Protein AF-A0A843GVK8-F1 (afdb_monomer_lite)

pLDDT: mean 84.08, std 12.62, range [38.44, 96.12]

Structure (mmCIF, N/CA/C/O backbone):
data_AF-A0A843GVK8-F1
#
_entry.id   AF-A0A843GVK8-F1
#
loop_
_atom_site.group_PDB
_atom_site.id
_atom_site.type_symbol
_atom_site.label_atom_id
_atom_site.label_alt_id
_atom_site.label_comp_id
_atom_site.label_asym_id
_atom_site.label_entity_id
_atom_site.label_seq_id
_atom_site.pdbx_PDB_ins_code
_atom_site.Cartn_x
_atom_site.Cartn_y
_atom_site.Cartn_z
_atom_site.occupancy
_atom_site.B_iso_or_equiv
_atom_site.auth_seq_id
_atom_site.auth_comp_id
_atom_site.auth_asym_id
_atom_site.auth_atom_id
_atom_site.pdbx_PDB_model_num
ATOM 1 N N . MET A 1 1 ? 24.268 -6.770 -15.220 1.00 43.31 1 MET A N 1
ATOM 2 C CA . MET A 1 1 ? 23.868 -5.426 -14.734 1.00 43.31 1 MET A CA 1
ATOM 3 C C . MET A 1 1 ? 22.380 -5.484 -14.393 1.00 43.31 1 MET A C 1
ATOM 5 O O . MET A 1 1 ? 21.613 -5.811 -15.285 1.00 43.31 1 MET A O 1
ATOM 9 N N . ARG A 1 2 ? 21.955 -5.273 -13.133 1.00 53.88 2 ARG A N 1
ATOM 10 C CA . ARG A 1 2 ? 20.513 -5.220 -12.786 1.00 53.88 2 ARG A CA 1
ATOM 11 C C . ARG A 1 2 ? 19.841 -4.131 -13.628 1.00 53.88 2 ARG A C 1
ATOM 13 O O . ARG A 1 2 ? 20.364 -3.020 -13.676 1.00 53.88 2 ARG A O 1
ATOM 20 N N . ASP A 1 3 ? 18.730 -4.462 -14.285 1.00 77.38 3 ASP A N 1
ATOM 21 C CA . ASP A 1 3 ? 18.027 -3.562 -15.205 1.00 77.38 3 ASP A CA 1
ATOM 22 C C . ASP A 1 3 ? 17.648 -2.252 -14.483 1.00 77.38 3 ASP A C 1
ATOM 24 O O . ASP A 1 3 ? 16.842 -2.243 -13.545 1.00 77.38 3 ASP A O 1
ATOM 28 N N . LYS A 1 4 ? 18.296 -1.140 -14.866 1.00 84.88 4 LYS A N 1
ATOM 29 C CA . LYS A 1 4 ? 18.099 0.183 -14.242 1.00 84.88 4 LYS A CA 1
ATOM 30 C C . LYS A 1 4 ? 16.636 0.625 -14.343 1.00 84.88 4 LYS A C 1
ATOM 32 O O . LYS A 1 4 ? 16.151 1.309 -13.441 1.00 84.88 4 LYS A O 1
ATOM 37 N N . LEU A 1 5 ? 15.942 0.207 -15.404 1.00 87.00 5 LEU A N 1
ATOM 38 C CA . LEU A 1 5 ? 14.545 0.543 -15.653 1.00 87.00 5 LEU A CA 1
ATOM 39 C C . LEU A 1 5 ? 13.616 -0.152 -14.653 1.00 87.00 5 LEU A C 1
ATOM 41 O O . LEU A 1 5 ? 12.867 0.526 -13.952 1.00 87.00 5 LEU A O 1
ATOM 45 N N . ARG A 1 6 ? 13.770 -1.473 -14.482 1.00 89.12 6 ARG A N 1
ATOM 46 C CA . ARG A 1 6 ? 13.069 -2.250 -13.446 1.00 89.12 6 ARG A CA 1
ATOM 47 C C . ARG A 1 6 ? 13.215 -1.607 -12.069 1.00 89.12 6 ARG A C 1
ATOM 49 O O . ARG A 1 6 ? 12.229 -1.414 -11.366 1.00 89.12 6 ARG A O 1
ATOM 56 N N . LYS A 1 7 ? 14.448 -1.257 -11.677 1.00 90.31 7 LYS A N 1
ATOM 57 C CA . LYS A 1 7 ? 14.707 -0.636 -10.367 1.00 90.31 7 LYS A CA 1
ATOM 58 C C . LYS A 1 7 ? 13.974 0.699 -10.224 1.00 90.31 7 LYS A C 1
ATOM 60 O O . LYS A 1 7 ? 13.407 0.958 -9.168 1.00 90.31 7 LYS A O 1
ATOM 65 N N . LYS A 1 8 ? 13.980 1.533 -11.268 1.00 89.44 8 LYS A N 1
ATOM 66 C CA . LYS A 1 8 ? 13.252 2.809 -11.275 1.00 89.44 8 LYS A CA 1
ATOM 67 C C . LYS A 1 8 ? 11.751 2.588 -11.071 1.00 89.44 8 LYS A C 1
ATOM 69 O O . LYS A 1 8 ? 11.148 3.285 -10.264 1.00 89.44 8 LYS A O 1
ATOM 74 N N . TYR A 1 9 ? 11.171 1.605 -11.753 1.00 89.81 9 TYR A N 1
ATOM 75 C CA . TYR A 1 9 ? 9.737 1.328 -11.665 1.00 89.81 9 TYR A CA 1
ATOM 76 C C . TYR A 1 9 ? 9.363 0.814 -10.283 1.00 89.81 9 TYR A C 1
ATOM 78 O O . TYR A 1 9 ? 8.427 1.324 -9.679 1.00 89.81 9 TYR A O 1
ATOM 86 N N . GLN A 1 10 ? 10.159 -0.110 -9.740 1.00 91.38 10 GLN A N 1
ATOM 87 C CA . GLN A 1 10 ? 9.945 -0.620 -8.391 1.00 91.38 10 GLN A CA 1
ATOM 88 C C . GLN A 1 10 ? 10.001 0.497 -7.344 1.00 91.38 10 GLN A C 1
ATOM 90 O O . GLN A 1 10 ? 9.169 0.544 -6.444 1.00 91.38 10 GLN A O 1
ATOM 95 N N . LEU A 1 11 ? 10.974 1.409 -7.451 1.00 91.88 11 LEU A N 1
ATOM 96 C CA . LEU A 1 11 ? 11.092 2.541 -6.528 1.00 91.88 11 LEU A CA 1
ATOM 97 C C . LEU A 1 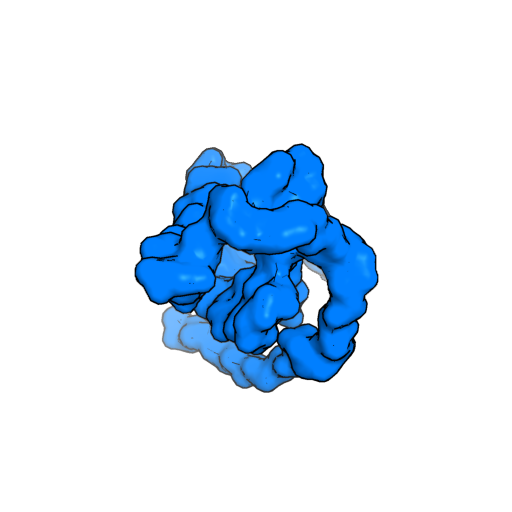11 ? 9.866 3.452 -6.588 1.00 91.88 11 LEU A C 1
ATOM 99 O O . LEU A 1 11 ? 9.392 3.896 -5.544 1.00 91.88 11 LEU A O 1
ATOM 103 N N . ASN A 1 12 ? 9.344 3.703 -7.787 1.00 90.50 12 ASN A N 1
ATOM 104 C CA . ASN A 1 12 ? 8.146 4.511 -7.949 1.00 90.50 12 ASN A CA 1
ATOM 105 C C . ASN A 1 12 ? 6.897 3.798 -7.410 1.00 90.50 12 ASN A C 1
ATOM 107 O O . ASN A 1 12 ? 6.141 4.415 -6.667 1.00 90.50 12 ASN A O 1
ATOM 111 N N . ALA A 1 13 ? 6.707 2.509 -7.705 1.00 91.06 13 ALA A N 1
ATOM 112 C CA . ALA A 1 13 ? 5.599 1.722 -7.160 1.00 91.06 13 ALA A CA 1
ATOM 113 C C . ALA A 1 13 ? 5.629 1.704 -5.620 1.00 91.06 13 ALA A C 1
ATOM 115 O O . ALA A 1 13 ? 4.628 1.994 -4.968 1.00 91.06 13 ALA A O 1
ATOM 116 N N . ASN A 1 14 ? 6.808 1.481 -5.027 1.00 92.75 14 ASN A N 1
ATOM 117 C CA . ASN A 1 14 ? 7.001 1.548 -3.576 1.00 92.75 14 ASN A CA 1
ATOM 118 C C . ASN A 1 14 ? 6.655 2.933 -3.009 1.00 92.75 14 ASN A C 1
ATOM 120 O O . ASN A 1 14 ? 6.079 3.034 -1.925 1.00 92.75 14 ASN A O 1
ATOM 124 N N . LYS A 1 15 ? 7.030 4.006 -3.719 1.00 93.25 15 LYS A N 1
ATOM 125 C CA . LYS A 1 15 ? 6.726 5.381 -3.315 1.00 93.25 15 LYS A CA 1
ATOM 126 C C . LYS A 1 15 ? 5.215 5.621 -3.285 1.00 93.25 15 LYS A C 1
ATOM 128 O O . LYS A 1 15 ? 4.727 6.096 -2.266 1.00 93.25 15 LYS A O 1
ATOM 133 N N . LEU A 1 16 ? 4.498 5.232 -4.338 1.00 92.06 16 LEU A N 1
ATOM 134 C CA . LEU A 1 16 ? 3.044 5.399 -4.431 1.00 92.06 16 LEU A CA 1
ATOM 135 C C . LEU A 1 16 ? 2.311 4.643 -3.319 1.00 92.06 16 LEU A C 1
ATOM 137 O O . LEU A 1 16 ? 1.486 5.216 -2.615 1.00 92.06 16 LEU A O 1
ATOM 141 N N . VAL A 1 17 ? 2.671 3.379 -3.081 1.00 94.00 17 VAL A N 1
ATOM 142 C CA . VAL A 1 17 ? 2.074 2.587 -1.990 1.00 94.00 17 VAL A CA 1
ATOM 143 C C . VAL A 1 17 ? 2.353 3.222 -0.624 1.00 94.00 17 VAL A C 1
ATOM 145 O O . VAL A 1 17 ? 1.474 3.275 0.236 1.00 94.00 17 VAL A O 1
ATOM 148 N N . LYS A 1 18 ? 3.556 3.771 -0.420 1.00 95.31 18 LYS A N 1
ATOM 149 C CA . LYS A 1 18 ? 3.893 4.503 0.808 1.00 95.31 18 LYS A CA 1
ATOM 150 C C . LYS A 1 18 ? 3.065 5.781 0.969 1.00 95.31 18 LYS A C 1
ATOM 152 O O . LYS A 1 18 ? 2.705 6.117 2.093 1.00 95.31 18 LYS A O 1
ATOM 157 N N . GLU A 1 19 ? 2.791 6.501 -0.112 1.00 94.62 19 GLU A N 1
ATOM 158 C CA . GLU A 1 19 ? 1.947 7.701 -0.095 1.00 94.62 19 GLU A CA 1
ATOM 159 C C . GLU A 1 19 ? 0.495 7.360 0.243 1.00 94.62 19 GLU A C 1
ATOM 161 O O . GLU A 1 19 ? -0.081 8.010 1.114 1.00 94.62 19 GLU A O 1
ATOM 166 N N . VAL A 1 20 ? -0.048 6.282 -0.330 1.00 94.50 20 VAL A N 1
ATOM 167 C CA . VAL A 1 20 ? -1.380 5.764 0.022 1.00 94.50 20 VAL A CA 1
ATOM 168 C C . VAL A 1 20 ? -1.463 5.402 1.503 1.00 94.50 20 VAL A C 1
ATOM 170 O O . VAL A 1 20 ? -2.361 5.871 2.199 1.00 94.50 20 VAL A O 1
ATOM 173 N N . ASN A 1 21 ? -0.504 4.631 2.020 1.00 95.94 21 ASN A N 1
ATOM 174 C CA . ASN A 1 21 ? -0.498 4.254 3.436 1.00 95.94 21 ASN A CA 1
ATOM 175 C C . ASN A 1 21 ? -0.431 5.482 4.354 1.00 95.94 21 ASN A C 1
ATOM 177 O O . ASN A 1 21 ? -1.192 5.565 5.312 1.00 95.94 21 ASN A O 1
ATOM 181 N N . LYS A 1 22 ? 0.407 6.475 4.031 1.00 96.06 22 LYS A N 1
ATOM 182 C CA . LYS A 1 22 ? 0.471 7.735 4.788 1.00 96.06 22 LYS A CA 1
ATOM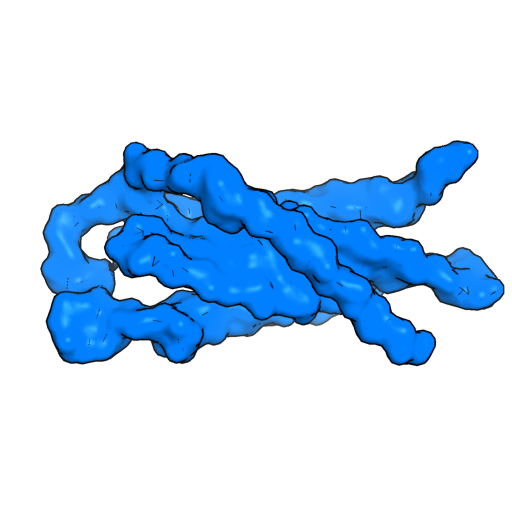 183 C C . LYS A 1 22 ? -0.844 8.509 4.760 1.00 96.06 22 LYS A C 1
ATOM 185 O O . LYS A 1 22 ? -1.222 9.089 5.774 1.00 96.06 22 LYS A O 1
ATOM 190 N N . ALA A 1 23 ? -1.528 8.540 3.617 1.00 94.31 23 ALA A N 1
ATOM 191 C CA . ALA A 1 23 ? -2.827 9.193 3.507 1.00 94.31 23 ALA A CA 1
ATOM 192 C C . ALA A 1 23 ? -3.865 8.504 4.407 1.00 94.31 23 ALA A C 1
ATOM 194 O O . ALA A 1 23 ? -4.578 9.180 5.139 1.00 94.31 23 ALA A O 1
ATOM 195 N N . ILE A 1 24 ? -3.884 7.168 4.433 1.00 94.38 24 ILE A N 1
ATOM 196 C CA . ILE A 1 24 ? -4.777 6.376 5.296 1.00 94.38 24 ILE A CA 1
ATOM 197 C C . ILE A 1 24 ? -4.427 6.536 6.784 1.00 94.38 24 ILE A C 1
ATOM 199 O O . ILE A 1 24 ? -5.320 6.553 7.631 1.00 94.38 24 ILE A O 1
ATOM 203 N N . GLU A 1 25 ? -3.142 6.646 7.126 1.00 94.00 25 GLU A N 1
ATOM 204 C CA . GLU A 1 25 ? -2.678 6.928 8.492 1.00 94.00 25 GLU A CA 1
ATOM 205 C C . GLU A 1 25 ? -3.149 8.301 8.987 1.00 94.00 25 GLU A C 1
ATOM 207 O O . GLU A 1 25 ? -3.579 8.419 10.134 1.00 94.00 25 GLU A O 1
ATOM 212 N N . ALA A 1 26 ? -3.090 9.321 8.126 1.00 93.12 26 ALA A N 1
ATOM 213 C CA . ALA A 1 26 ? -3.511 10.684 8.446 1.00 93.12 26 ALA A CA 1
ATOM 214 C C . ALA A 1 26 ? -5.038 10.881 8.417 1.00 93.12 26 ALA A C 1
ATOM 216 O O . ALA A 1 26 ? -5.543 11.859 8.972 1.00 93.12 26 ALA A O 1
ATOM 217 N N . ASP A 1 27 ? -5.774 9.977 7.770 1.00 91.25 27 ASP A N 1
ATOM 218 C CA . ASP A 1 27 ? -7.224 10.050 7.643 1.00 91.25 27 ASP A CA 1
ATOM 219 C C . ASP A 1 27 ? -7.919 9.853 9.005 1.00 91.25 27 ASP A C 1
ATOM 221 O O . ASP A 1 27 ? -7.669 8.891 9.735 1.00 91.25 27 ASP A O 1
ATOM 225 N N . PHE A 1 28 ? -8.820 10.773 9.359 1.00 88.12 28 PHE A N 1
ATOM 226 C CA . PHE A 1 28 ? -9.489 10.778 10.662 1.00 88.12 28 PHE A CA 1
ATOM 227 C C . PHE A 1 28 ? -10.486 9.626 10.848 1.00 88.12 28 PHE A C 1
ATOM 229 O O . PHE A 1 28 ? -10.799 9.288 11.999 1.00 88.12 28 PHE A O 1
ATOM 236 N N . LEU A 1 29 ? -11.003 9.071 9.750 1.00 88.62 29 LEU A N 1
ATOM 237 C CA . LEU A 1 29 ? -11.941 7.957 9.718 1.00 88.62 29 LEU A CA 1
ATOM 238 C C . LEU A 1 29 ? -11.184 6.632 9.796 1.00 88.62 29 LEU A C 1
ATOM 240 O O . LEU A 1 29 ? -11.553 5.759 10.580 1.00 88.62 29 LEU A O 1
ATOM 244 N N . TRP A 1 30 ? -10.109 6.493 9.017 1.00 90.12 30 TRP A N 1
ATOM 245 C CA . TRP A 1 30 ? -9.387 5.225 8.898 1.00 90.12 30 TRP A CA 1
ATOM 246 C C . TRP A 1 30 ? -8.252 5.054 9.898 1.00 90.12 30 TRP A C 1
ATOM 248 O O . TRP A 1 30 ? -8.044 3.938 10.371 1.00 90.12 30 TRP A O 1
ATOM 258 N N . ARG A 1 31 ? -7.521 6.121 10.237 1.00 90.31 31 ARG A N 1
ATOM 259 C CA . ARG A 1 31 ? -6.462 6.136 11.266 1.00 90.31 31 ARG A CA 1
ATOM 260 C C . ARG A 1 31 ? -5.460 4.992 11.124 1.00 90.31 31 ARG A C 1
ATOM 262 O O . ARG A 1 31 ? -5.083 4.346 12.103 1.00 90.31 31 ARG A O 1
ATOM 269 N N . GLY A 1 32 ? -5.084 4.679 9.886 1.00 92.44 32 GLY A N 1
ATOM 270 C CA . GLY A 1 32 ? -4.154 3.593 9.579 1.00 92.44 32 GLY A CA 1
ATOM 271 C C . GLY A 1 32 ? -4.736 2.180 9.698 1.00 92.44 32 GLY A C 1
ATOM 272 O O . GLY A 1 32 ? -3.951 1.237 9.832 1.00 92.44 32 GLY A O 1
ATOM 273 N N . ARG A 1 33 ? -6.069 2.007 9.686 1.00 93.06 33 ARG A N 1
ATOM 274 C CA . ARG A 1 33 ? -6.751 0.694 9.725 1.00 93.06 33 ARG A CA 1
ATOM 275 C C . ARG A 1 33 ? -6.346 -0.195 8.559 1.00 93.06 33 ARG A C 1
ATOM 277 O O . ARG A 1 33 ? -6.112 -1.386 8.754 1.00 93.06 33 ARG A O 1
ATOM 284 N N . PHE A 1 34 ? -6.256 0.393 7.374 1.00 95.50 34 PHE A N 1
ATOM 285 C CA . PHE A 1 34 ? -5.903 -0.321 6.159 1.00 95.50 34 PHE A CA 1
ATOM 286 C C . PHE A 1 34 ? -4.439 -0.100 5.806 1.00 95.50 34 PHE A C 1
ATOM 288 O O . PHE A 1 34 ? -3.911 0.999 5.977 1.00 95.50 34 PHE A O 1
ATOM 295 N N . VAL A 1 35 ? -3.787 -1.151 5.319 1.00 95.88 35 VAL A N 1
ATOM 296 C CA . VAL A 1 35 ? -2.390 -1.113 4.880 1.00 95.88 35 VAL A CA 1
ATOM 297 C C . VAL A 1 35 ? -2.259 -1.842 3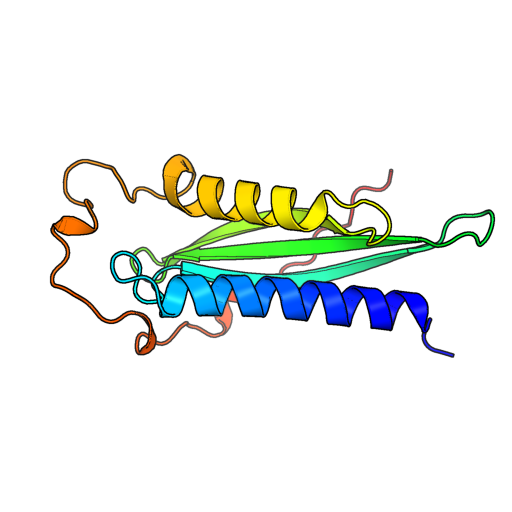.558 1.00 95.88 35 VAL A C 1
ATOM 299 O O . VAL A 1 35 ? -2.810 -2.925 3.384 1.00 95.88 35 VAL A O 1
ATOM 302 N N . PHE A 1 36 ? -1.492 -1.258 2.647 1.00 96.12 36 PHE A N 1
ATOM 303 C CA . PHE A 1 36 ? -1.152 -1.849 1.364 1.00 96.12 36 PHE A CA 1
ATOM 304 C C . PHE A 1 36 ? 0.333 -2.213 1.322 1.00 96.12 36 PHE A C 1
ATOM 306 O O . PHE A 1 36 ? 1.188 -1.430 1.748 1.00 96.12 36 PHE A O 1
ATOM 313 N N . HIS A 1 37 ? 0.651 -3.398 0.807 1.00 94.56 37 HIS A N 1
ATOM 314 C CA . HIS A 1 37 ? 2.020 -3.898 0.696 1.00 94.56 37 HIS A CA 1
ATOM 315 C C . HIS A 1 37 ? 2.256 -4.571 -0.654 1.00 94.56 37 HIS A C 1
ATOM 317 O O . HIS A 1 37 ? 1.404 -5.306 -1.143 1.00 94.56 37 HIS A O 1
ATOM 323 N N . ILE A 1 38 ? 3.421 -4.337 -1.256 1.00 93.62 38 ILE A N 1
ATOM 324 C CA . ILE A 1 38 ? 3.823 -5.040 -2.476 1.00 93.62 38 ILE A CA 1
ATOM 325 C C . ILE A 1 38 ? 4.414 -6.388 -2.072 1.00 93.62 38 ILE A C 1
ATOM 327 O O . ILE A 1 38 ? 5.490 -6.432 -1.483 1.00 93.62 38 ILE A O 1
ATOM 331 N N . MET A 1 39 ? 3.710 -7.467 -2.397 1.00 93.50 39 MET A N 1
ATOM 332 C CA . MET A 1 39 ? 4.106 -8.835 -2.066 1.00 93.50 39 MET A CA 1
ATOM 333 C C . MET A 1 39 ? 5.183 -9.367 -3.003 1.00 93.50 39 MET A C 1
ATOM 335 O O . MET A 1 39 ? 6.123 -10.026 -2.569 1.00 93.50 39 MET A O 1
ATOM 339 N N . ASP A 1 40 ? 5.027 -9.091 -4.294 1.00 91.75 40 ASP A N 1
ATOM 340 C CA . ASP A 1 40 ? 5.947 -9.538 -5.328 1.00 91.75 40 ASP A CA 1
ATOM 341 C C . ASP A 1 40 ? 5.882 -8.606 -6.543 1.00 91.75 40 ASP A C 1
ATOM 343 O O . ASP A 1 40 ? 4.958 -7.798 -6.693 1.00 91.75 40 ASP A O 1
ATOM 347 N N . SER A 1 41 ? 6.897 -8.695 -7.399 1.00 90.38 41 SER A N 1
ATOM 348 C CA . SER A 1 41 ? 6.945 -7.957 -8.652 1.00 90.38 41 SER A CA 1
ATOM 349 C C . SER A 1 41 ? 7.700 -8.710 -9.743 1.00 90.38 41 SER A C 1
ATOM 351 O O . SER A 1 41 ? 8.790 -9.248 -9.520 1.00 90.38 41 SER A O 1
ATOM 353 N N . ASN A 1 42 ? 7.179 -8.648 -10.962 1.00 90.00 42 ASN A N 1
ATOM 354 C CA . ASN A 1 42 ? 7.849 -9.138 -12.156 1.00 90.00 42 ASN A CA 1
ATOM 355 C C . ASN A 1 42 ? 7.995 -8.017 -13.182 1.00 90.00 42 ASN A C 1
ATOM 357 O O . ASN A 1 42 ? 7.092 -7.212 -13.358 1.00 90.00 42 ASN A O 1
ATOM 361 N N . PHE A 1 43 ? 9.133 -7.958 -13.868 1.00 88.75 43 PHE A N 1
ATOM 362 C CA . PHE A 1 43 ? 9.375 -6.950 -14.896 1.00 88.75 43 PHE A CA 1
ATOM 363 C C . PHE A 1 43 ? 9.544 -7.618 -16.249 1.00 88.75 43 PHE A C 1
ATOM 365 O O . PHE A 1 43 ? 10.487 -8.386 -16.447 1.00 88.75 43 PHE A O 1
ATOM 372 N N . GLU A 1 44 ? 8.664 -7.278 -17.176 1.00 88.81 44 GLU A N 1
ATOM 373 C CA . GLU A 1 44 ? 8.711 -7.727 -18.556 1.00 88.81 44 GLU A CA 1
ATOM 374 C C . GLU A 1 44 ? 9.181 -6.581 -19.445 1.00 88.81 44 GLU A C 1
ATOM 376 O O . GLU A 1 44 ? 8.604 -5.496 -19.454 1.00 88.81 44 GLU A O 1
ATOM 381 N N . ARG A 1 45 ? 10.263 -6.811 -20.188 1.00 87.56 45 ARG A N 1
ATOM 382 C CA . ARG A 1 45 ? 10.822 -5.833 -21.121 1.00 87.56 45 ARG A CA 1
ATOM 383 C C . ARG A 1 45 ? 10.181 -6.021 -22.493 1.00 87.56 45 ARG A C 1
ATOM 385 O O . ARG A 1 45 ? 10.069 -7.149 -22.967 1.00 87.56 45 ARG A O 1
ATOM 392 N N . PHE A 1 46 ? 9.825 -4.926 -23.154 1.00 86.69 46 PHE A N 1
ATOM 393 C CA . PHE A 1 46 ? 9.298 -4.986 -24.513 1.00 86.69 46 PHE A CA 1
ATOM 394 C C . PHE A 1 46 ? 10.373 -5.453 -25.500 1.00 86.69 46 PHE A C 1
ATOM 396 O O . PHE A 1 46 ? 11.550 -5.098 -25.376 1.00 86.69 46 PHE A O 1
ATOM 403 N N . LYS A 1 47 ? 9.964 -6.254 -26.492 1.00 85.12 47 LYS A N 1
ATOM 404 C CA . LYS A 1 47 ? 10.870 -6.851 -27.491 1.00 85.12 47 LYS A CA 1
ATOM 405 C C . LYS A 1 47 ? 11.609 -5.805 -28.333 1.00 85.12 47 LYS A C 1
ATOM 407 O O . LYS A 1 47 ? 12.717 -6.065 -28.784 1.00 85.12 47 LYS A O 1
ATOM 412 N N . ASP A 1 48 ? 11.007 -4.636 -28.523 1.00 85.06 48 ASP A N 1
ATOM 413 C CA . ASP A 1 48 ? 11.552 -3.495 -29.267 1.00 85.06 48 ASP A CA 1
ATOM 414 C C . ASP A 1 48 ? 12.545 -2.641 -28.447 1.00 85.06 48 ASP A C 1
ATOM 416 O O . ASP A 1 48 ? 13.157 -1.715 -28.974 1.00 85.06 48 ASP A O 1
ATOM 420 N N . GLY A 1 49 ? 12.711 -2.932 -27.152 1.00 79.38 49 GLY A N 1
ATOM 421 C CA . GLY A 1 49 ? 13.589 -2.188 -26.252 1.00 79.38 49 GLY A CA 1
ATOM 422 C C . GLY A 1 49 ? 13.067 -0.813 -25.817 1.00 79.38 49 GLY A C 1
ATOM 423 O O . GLY A 1 49 ? 13.801 -0.104 -25.123 1.00 79.38 49 GLY A O 1
ATOM 424 N N . SER A 1 50 ? 11.828 -0.444 -26.161 1.00 81.75 50 SER A N 1
ATOM 425 C CA . SER A 1 50 ? 11.236 0.867 -25.839 1.00 81.75 50 SER A CA 1
ATOM 426 C C . SER A 1 50 ? 10.925 1.051 -24.347 1.00 81.75 50 SER A C 1
ATOM 428 O O . SER A 1 50 ? 10.776 2.176 -23.867 1.00 81.75 50 SER A O 1
ATOM 430 N N . GLY A 1 51 ? 10.877 -0.041 -23.581 1.00 84.62 51 GLY A N 1
ATOM 431 C CA . GLY A 1 51 ? 10.598 -0.011 -22.151 1.00 84.62 51 GLY A CA 1
ATOM 432 C C . GLY A 1 51 ? 10.222 -1.380 -21.598 1.00 84.62 51 GLY A C 1
ATOM 433 O O . GLY A 1 51 ? 10.782 -2.402 -21.999 1.00 84.62 51 GLY A O 1
ATOM 434 N N . GLY A 1 52 ? 9.289 -1.392 -20.653 1.00 87.81 52 GLY A N 1
ATOM 435 C CA . GLY A 1 52 ? 8.703 -2.611 -20.112 1.00 87.81 52 GLY A CA 1
ATOM 436 C C . GLY A 1 52 ? 7.505 -2.327 -19.213 1.00 87.81 52 GLY A C 1
ATOM 437 O O . GLY A 1 52 ? 7.151 -1.167 -18.998 1.00 87.81 52 GLY A O 1
ATOM 438 N N . ILE A 1 53 ? 6.916 -3.388 -18.673 1.00 88.94 53 ILE A N 1
ATOM 439 C CA . ILE A 1 53 ? 5.830 -3.358 -17.690 1.00 88.94 53 ILE A CA 1
ATOM 440 C C . ILE A 1 53 ? 6.337 -4.030 -16.418 1.00 88.94 53 ILE A C 1
ATOM 442 O O . ILE A 1 53 ? 6.987 -5.075 -16.458 1.00 88.94 53 ILE A O 1
ATOM 446 N N . LEU A 1 54 ? 6.073 -3.408 -15.275 1.00 89.56 54 LEU A N 1
ATOM 447 C CA . LEU A 1 54 ? 6.262 -4.004 -13.963 1.00 89.56 54 LEU A CA 1
ATOM 448 C C . LEU A 1 54 ? 4.910 -4.530 -13.476 1.00 89.56 54 LEU A C 1
ATOM 450 O O . LEU A 1 54 ? 4.057 -3.758 -13.070 1.00 89.56 54 LEU A O 1
ATOM 454 N N . TYR A 1 55 ? 4.720 -5.837 -13.468 1.00 89.56 55 TYR A N 1
ATOM 455 C CA . TYR A 1 55 ? 3.589 -6.459 -12.794 1.00 89.56 55 TYR A CA 1
ATOM 456 C C . TYR A 1 55 ? 3.854 -6.461 -11.293 1.00 89.56 55 TYR A C 1
ATOM 458 O O . TYR A 1 55 ? 4.917 -6.904 -10.854 1.00 89.56 55 TYR A O 1
ATOM 466 N N . VAL A 1 56 ? 2.910 -5.960 -10.509 1.00 90.25 56 VAL A N 1
ATOM 467 C CA . VAL A 1 56 ? 3.018 -5.838 -9.054 1.00 90.25 56 VAL A CA 1
ATOM 468 C C . VAL A 1 56 ? 1.865 -6.588 -8.411 1.00 90.25 56 VAL A C 1
ATOM 470 O O . VAL A 1 56 ? 0.709 -6.383 -8.773 1.00 90.25 56 VAL A O 1
ATOM 473 N N . ILE A 1 57 ? 2.172 -7.429 -7.427 1.00 92.19 57 ILE A N 1
ATOM 474 C CA . ILE A 1 57 ? 1.158 -8.047 -6.576 1.00 92.19 57 ILE A CA 1
ATOM 475 C C . ILE A 1 57 ? 1.023 -7.189 -5.325 1.00 92.19 57 ILE A C 1
ATOM 477 O O . ILE A 1 57 ? 1.945 -7.113 -4.512 1.00 92.19 57 ILE A O 1
ATOM 481 N N . LEU A 1 58 ? -0.113 -6.516 -5.187 1.00 93.75 58 LEU A N 1
ATOM 482 C CA . LEU A 1 58 ? -0.426 -5.629 -4.076 1.00 93.75 58 LEU A CA 1
ATOM 483 C C . LEU A 1 58 ? -1.401 -6.318 -3.121 1.00 93.75 58 LEU A C 1
ATOM 485 O O . LEU A 1 58 ? -2.505 -6.674 -3.518 1.00 93.75 58 LEU A O 1
ATOM 489 N N . ARG A 1 59 ? -1.029 -6.454 -1.852 1.00 94.88 59 ARG A N 1
ATOM 490 C CA . ARG A 1 59 ? -1.911 -6.926 -0.783 1.00 94.88 59 ARG A CA 1
ATOM 491 C C . ARG A 1 59 ? -2.525 -5.742 -0.059 1.00 94.88 59 ARG A C 1
ATOM 493 O O . ARG A 1 59 ? -1.788 -4.928 0.493 1.00 94.88 59 ARG A O 1
ATOM 500 N N . GLY A 1 60 ? -3.851 -5.668 -0.035 1.00 96.12 60 GLY A N 1
ATOM 501 C CA . GLY A 1 60 ? -4.594 -4.846 0.918 1.00 96.12 60 GLY A CA 1
ATOM 502 C C . GLY A 1 60 ? -4.854 -5.642 2.194 1.00 96.12 60 GLY A C 1
ATOM 503 O O . GLY A 1 60 ? -5.220 -6.815 2.119 1.00 96.12 60 GLY A O 1
ATOM 504 N N . TYR A 1 61 ? -4.660 -5.021 3.355 1.00 95.81 61 TYR A N 1
ATOM 505 C CA . TYR A 1 61 ? -4.859 -5.623 4.674 1.00 95.81 61 TYR A CA 1
ATOM 506 C C . TYR A 1 61 ? -5.724 -4.734 5.570 1.00 95.81 61 TYR A C 1
ATOM 508 O O . TYR A 1 61 ? -5.459 -3.538 5.692 1.00 95.81 61 TYR A O 1
ATOM 516 N N . ASP A 1 62 ? -6.727 -5.318 6.225 1.00 94.44 62 ASP A N 1
ATOM 517 C CA . ASP A 1 62 ? -7.560 -4.676 7.244 1.00 94.44 62 ASP A CA 1
ATOM 518 C C . ASP A 1 62 ? -7.144 -5.145 8.644 1.00 94.44 62 ASP A C 1
ATOM 520 O O . ASP A 1 62 ? -7.452 -6.263 9.064 1.00 94.44 62 ASP A O 1
ATOM 524 N N . LYS A 1 63 ? -6.502 -4.257 9.411 1.00 92.25 63 LYS A N 1
ATOM 525 C CA . LYS A 1 63 ? -6.042 -4.540 10.781 1.00 92.25 63 LYS A CA 1
ATOM 526 C C . LYS A 1 63 ? -7.170 -4.848 11.765 1.00 92.25 63 LYS A C 1
ATOM 528 O O . LYS A 1 63 ? -6.903 -5.425 12.814 1.00 92.25 63 LYS A O 1
ATOM 533 N N . LYS A 1 64 ? -8.408 -4.424 11.492 1.00 89.81 64 LYS A N 1
ATOM 534 C CA . LYS A 1 64 ? -9.544 -4.669 12.393 1.00 89.81 64 LYS A CA 1
ATOM 535 C C . LYS A 1 64 ? -10.025 -6.113 12.302 1.00 89.81 64 LYS A C 1
ATOM 537 O O . LYS A 1 64 ? -10.363 -6.713 13.316 1.00 89.81 64 LYS A O 1
ATOM 542 N N . THR A 1 65 ? -10.101 -6.637 11.084 1.00 89.81 65 THR A N 1
ATOM 543 C CA . THR A 1 65 ? -10.717 -7.938 10.788 1.00 89.81 65 THR A CA 1
ATOM 544 C C . THR A 1 65 ? -9.687 -9.022 10.480 1.00 89.81 65 THR A C 1
ATOM 546 O O . THR A 1 65 ? -10.047 -10.192 10.388 1.00 89.81 65 THR A O 1
ATOM 549 N N . ASN A 1 66 ? -8.413 -8.643 10.327 1.00 90.50 66 ASN A N 1
ATOM 550 C CA . ASN A 1 66 ? -7.325 -9.472 9.804 1.00 90.50 66 ASN A CA 1
ATOM 551 C C . ASN A 1 66 ? -7.591 -10.012 8.387 1.00 90.50 66 ASN A C 1
ATOM 553 O O . ASN A 1 66 ? -6.945 -10.962 7.943 1.00 90.50 66 ASN A O 1
ATOM 557 N N . TYR A 1 67 ? -8.539 -9.411 7.666 1.00 92.25 67 TYR A N 1
ATOM 558 C CA . TYR A 1 67 ? -8.818 -9.752 6.281 1.00 92.25 67 TYR A CA 1
ATOM 559 C C . TYR A 1 67 ? -7.747 -9.168 5.358 1.00 92.25 67 TYR A C 1
ATOM 561 O O . TYR A 1 67 ? -7.310 -8.028 5.533 1.00 92.25 67 TYR A O 1
ATOM 569 N N . TYR A 1 68 ? -7.357 -9.932 4.341 1.00 94.94 68 TYR A N 1
ATOM 570 C CA . TYR A 1 68 ? -6.512 -9.444 3.259 1.00 94.94 68 TYR A CA 1
ATOM 571 C C . TYR A 1 68 ? -7.015 -9.915 1.906 1.00 94.94 68 TYR A C 1
ATOM 573 O O . TYR A 1 68 ? -7.680 -10.946 1.790 1.00 94.94 68 TYR A O 1
ATOM 581 N N . LYS A 1 69 ? -6.633 -9.169 0.873 1.00 93.88 69 LYS A N 1
ATOM 582 C CA . LYS A 1 69 ? -6.857 -9.544 -0.519 1.00 93.88 69 LYS A CA 1
ATOM 583 C C . LYS A 1 69 ? -5.705 -9.061 -1.386 1.00 93.88 69 LYS A C 1
ATOM 585 O O . LYS A 1 69 ? -5.179 -7.968 -1.173 1.00 93.88 69 LYS A O 1
ATOM 590 N N . ASP A 1 70 ? -5.341 -9.888 -2.358 1.00 94.06 70 ASP A N 1
ATOM 591 C CA . ASP A 1 70 ? -4.281 -9.597 -3.317 1.00 94.06 70 ASP A CA 1
ATOM 592 C C . ASP A 1 70 ? -4.869 -9.075 -4.630 1.00 94.06 70 ASP A C 1
ATOM 594 O O . ASP A 1 70 ? -5.890 -9.566 -5.119 1.00 94.06 70 ASP A O 1
ATOM 598 N N . TYR A 1 71 ? -4.188 -8.095 -5.209 1.00 91.94 71 TYR A N 1
ATOM 599 C CA . TYR A 1 71 ? -4.507 -7.453 -6.476 1.00 91.94 71 TYR A CA 1
ATOM 600 C C . TYR A 1 71 ? -3.285 -7.510 -7.385 1.00 91.94 71 TYR A C 1
ATOM 602 O O . TYR A 1 71 ? -2.151 -7.409 -6.918 1.00 91.94 71 TYR A O 1
ATOM 610 N N . ILE A 1 72 ? -3.518 -7.646 -8.686 1.00 89.38 72 ILE A N 1
ATOM 611 C CA . ILE A 1 72 ? -2.471 -7.513 -9.699 1.00 89.38 72 ILE A CA 1
ATOM 612 C C . ILE A 1 72 ? -2.589 -6.111 -10.285 1.00 89.38 72 ILE A C 1
ATOM 614 O O . ILE A 1 72 ? -3.683 -5.693 -10.664 1.00 89.38 72 ILE A O 1
ATOM 618 N N . LEU A 1 73 ? -1.468 -5.399 -10.323 1.00 86.81 73 LEU A N 1
ATOM 619 C CA . LEU A 1 73 ? -1.348 -4.069 -10.899 1.00 86.81 73 LEU A CA 1
ATOM 620 C C . LEU A 1 73 ? -0.283 -4.083 -11.993 1.00 86.81 73 LEU A C 1
ATOM 622 O O . LEU A 1 73 ? 0.880 -4.409 -11.737 1.00 86.81 73 LEU A O 1
ATOM 626 N N . ASP A 1 74 ? -0.674 -3.654 -13.185 1.00 86.88 74 ASP A N 1
ATOM 627 C CA . ASP A 1 74 ? 0.221 -3.515 -14.326 1.00 86.88 74 ASP A CA 1
ATOM 628 C C . ASP A 1 74 ? 0.848 -2.115 -14.280 1.00 86.88 74 ASP A C 1
ATOM 630 O O . ASP A 1 74 ? 0.258 -1.113 -14.679 1.00 86.88 74 ASP A O 1
ATOM 634 N N . TYR A 1 75 ? 2.057 -2.018 -13.731 1.00 79.88 75 TYR A N 1
ATOM 635 C CA . TYR A 1 75 ? 2.763 -0.756 -13.545 1.00 79.88 75 TYR A CA 1
ATOM 636 C C . TYR A 1 75 ? 3.660 -0.442 -14.745 1.00 79.88 75 TYR A C 1
ATOM 638 O O . TYR A 1 75 ? 4.753 -0.990 -14.907 1.00 79.88 75 TYR A O 1
ATOM 646 N N . ALA A 1 76 ? 3.247 0.522 -15.558 1.00 75.94 76 ALA A N 1
ATOM 647 C CA . ALA A 1 76 ? 4.063 1.074 -16.632 1.00 75.94 76 ALA A CA 1
ATOM 648 C C . ALA A 1 76 ? 4.020 2.612 -16.573 1.00 75.94 76 ALA A C 1
ATOM 650 O O . ALA A 1 76 ? 3.055 3.203 -17.035 1.00 75.94 76 ALA A O 1
ATOM 651 N N . PRO A 1 77 ? 5.038 3.297 -16.015 1.00 64.62 77 PRO A N 1
ATOM 652 C CA . PRO A 1 77 ? 4.984 4.708 -15.614 1.00 64.62 77 PRO A CA 1
ATOM 653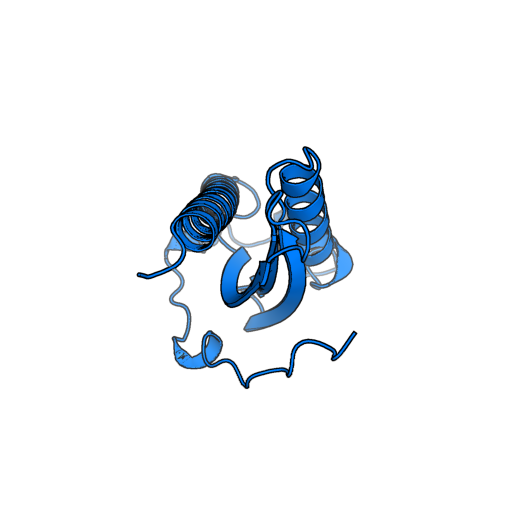 C C . PRO A 1 77 ? 4.767 5.715 -16.748 1.00 64.62 77 PRO A C 1
ATOM 655 O O . PRO A 1 77 ? 4.580 6.895 -16.472 1.00 64.62 77 PRO A O 1
ATOM 658 N N . TYR A 1 78 ? 4.827 5.286 -18.009 1.00 65.69 78 TYR A N 1
ATOM 659 C CA . TYR A 1 78 ? 4.425 6.116 -19.147 1.00 65.69 78 TYR A CA 1
ATOM 660 C C . TYR A 1 78 ? 2.899 6.201 -19.288 1.00 65.69 78 TYR A C 1
ATOM 662 O O . TYR A 1 78 ? 2.390 7.150 -19.877 1.00 65.69 78 TYR A O 1
ATOM 670 N N . PHE A 1 79 ? 2.169 5.230 -18.736 1.00 62.91 79 PHE A N 1
ATOM 671 C CA . PHE A 1 79 ? 0.725 5.279 -18.591 1.00 62.91 79 PHE A CA 1
ATOM 672 C C . PHE A 1 79 ? 0.393 6.108 -17.348 1.00 62.91 79 PHE A C 1
ATOM 674 O O . PHE A 1 79 ? 0.672 5.717 -16.217 1.00 62.91 79 PHE A O 1
ATOM 681 N N . GLN A 1 80 ? -0.208 7.278 -17.565 1.00 58.44 80 GLN A N 1
ATOM 682 C CA . GLN A 1 80 ? -0.577 8.239 -16.515 1.00 58.44 80 GLN A CA 1
ATOM 683 C C . GLN A 1 80 ? -1.674 7.735 -15.554 1.00 58.44 80 GLN A C 1
ATOM 685 O O . GLN A 1 80 ? -2.046 8.443 -14.626 1.00 58.44 80 GLN A O 1
ATOM 690 N N . PHE A 1 81 ? -2.193 6.521 -15.749 1.00 63.88 81 PHE A N 1
ATOM 691 C CA . PHE A 1 81 ? -3.379 6.015 -15.053 1.00 63.88 81 PHE A CA 1
ATOM 692 C C . PHE A 1 81 ? -3.078 5.196 -13.793 1.00 63.88 81 PHE A C 1
ATOM 694 O O . PHE A 1 81 ? -3.994 4.798 -13.089 1.00 63.88 81 PHE A O 1
ATOM 701 N N . ILE A 1 82 ? -1.810 4.990 -13.439 1.00 76.06 82 ILE A N 1
ATOM 702 C CA . ILE A 1 82 ? -1.452 4.112 -12.315 1.00 76.06 82 ILE A CA 1
ATOM 703 C C . ILE A 1 82 ? -1.921 4.656 -10.963 1.00 76.06 82 ILE A C 1
ATOM 705 O O . ILE A 1 82 ? -2.346 3.889 -10.103 1.00 76.06 82 ILE A O 1
ATOM 709 N N . GLU A 1 83 ? -1.826 5.970 -10.745 1.00 79.62 83 GLU A N 1
ATOM 710 C CA . GLU A 1 83 ? -2.326 6.588 -9.509 1.00 79.62 83 GLU A CA 1
ATOM 711 C C . GLU A 1 83 ? -3.839 6.391 -9.380 1.00 79.62 83 GLU A C 1
ATOM 713 O O . GLU A 1 83 ? -4.340 6.117 -8.290 1.00 79.62 83 GLU A O 1
ATOM 718 N N . TRP A 1 84 ? -4.547 6.454 -10.510 1.00 83.69 84 TRP A N 1
ATOM 719 C CA . TRP A 1 84 ? -5.973 6.175 -10.586 1.00 83.69 84 TRP A CA 1
ATOM 720 C C . TRP A 1 84 ? -6.281 4.703 -10.305 1.00 83.69 84 TRP A C 1
ATOM 722 O O . TRP A 1 84 ? -7.147 4.423 -9.482 1.00 83.69 84 TRP A O 1
ATOM 732 N N . ASP A 1 85 ? -5.550 3.765 -10.906 1.00 86.12 85 ASP A N 1
ATOM 733 C CA . ASP A 1 85 ? -5.748 2.330 -10.678 1.00 86.12 85 ASP A CA 1
ATOM 734 C C . ASP A 1 85 ? -5.470 1.945 -9.222 1.00 86.12 85 ASP A C 1
ATOM 736 O O . ASP A 1 85 ? -6.242 1.207 -8.609 1.00 86.12 85 ASP A O 1
ATOM 740 N N . LEU A 1 86 ? -4.407 2.496 -8.628 1.00 88.62 86 LEU A N 1
ATOM 741 C CA . LEU A 1 86 ? -4.104 2.296 -7.215 1.00 88.62 86 LEU A CA 1
ATOM 742 C C . LEU A 1 86 ? -5.210 2.880 -6.327 1.00 88.62 86 LEU A C 1
ATOM 744 O O . LEU A 1 86 ? -5.647 2.217 -5.389 1.00 88.62 86 LEU A O 1
ATOM 748 N N . TRP A 1 87 ? -5.710 4.077 -6.644 1.00 87.62 87 TRP A N 1
ATOM 749 C CA . TRP A 1 87 ? -6.836 4.685 -5.934 1.00 87.62 87 TRP A CA 1
ATOM 750 C C . TRP A 1 87 ? -8.116 3.843 -6.051 1.00 87.62 87 TRP A C 1
ATOM 752 O O . TRP A 1 87 ? -8.802 3.630 -5.050 1.00 87.62 87 TRP A O 1
ATOM 762 N N . GLN A 1 88 ? -8.423 3.310 -7.234 1.00 90.81 88 GLN A N 1
ATOM 763 C CA . GLN A 1 88 ? -9.560 2.413 -7.462 1.00 90.81 88 GLN A CA 1
ATOM 764 C C . GLN A 1 88 ? -9.426 1.122 -6.651 1.00 90.81 88 GLN A C 1
ATOM 766 O O . GLN A 1 88 ? -10.369 0.733 -5.964 1.00 90.81 88 GLN A O 1
ATOM 771 N N . ILE A 1 89 ? -8.249 0.486 -6.667 1.00 93.31 89 ILE A N 1
ATOM 772 C CA . ILE A 1 89 ? -7.963 -0.714 -5.868 1.00 93.31 89 ILE A CA 1
ATOM 773 C C . ILE A 1 89 ? -8.124 -0.418 -4.376 1.00 93.31 89 ILE A C 1
ATOM 775 O O . ILE A 1 89 ? -8.768 -1.190 -3.665 1.00 93.31 89 ILE A O 1
ATOM 779 N N . THR A 1 90 ? -7.580 0.702 -3.895 1.00 92.94 90 THR A N 1
ATOM 780 C CA . THR A 1 90 ? -7.686 1.091 -2.487 1.00 92.94 90 THR A CA 1
ATOM 781 C C . THR A 1 90 ? -9.134 1.313 -2.068 1.00 92.94 90 THR A C 1
ATOM 783 O O . THR A 1 90 ? -9.551 0.761 -1.049 1.00 92.94 90 THR A O 1
ATOM 786 N N . ASN A 1 91 ? -9.919 2.060 -2.848 1.00 92.00 91 ASN A N 1
ATOM 787 C CA . ASN A 1 91 ? -11.333 2.267 -2.536 1.00 92.00 91 ASN A CA 1
ATOM 788 C C . ASN A 1 91 ? -12.096 0.955 -2.570 1.00 92.00 91 ASN A C 1
ATOM 790 O O . ASN A 1 91 ? -12.735 0.619 -1.583 1.00 92.00 91 ASN A O 1
ATOM 794 N N . LYS A 1 92 ? -11.948 0.170 -3.639 1.00 93.50 92 LYS A N 1
ATOM 795 C CA . LYS A 1 92 ? -12.585 -1.140 -3.762 1.00 93.50 92 LYS A CA 1
ATOM 796 C C . LYS A 1 92 ? -12.284 -2.042 -2.566 1.00 93.50 92 LYS A C 1
ATOM 798 O O . LYS A 1 92 ? -13.204 -2.641 -2.011 1.00 93.50 92 LYS A O 1
ATOM 803 N N . PHE A 1 93 ? -11.028 -2.103 -2.123 1.00 95.31 93 PHE A N 1
ATOM 804 C CA . PHE A 1 93 ? -10.663 -2.879 -0.941 1.00 95.31 93 PHE A CA 1
ATOM 805 C C . PHE A 1 93 ? -11.433 -2.411 0.305 1.00 95.31 93 PHE A C 1
ATOM 807 O O . PHE A 1 93 ? -12.039 -3.209 1.021 1.00 95.31 93 PHE A O 1
ATOM 814 N N . ILE A 1 94 ? -11.453 -1.101 0.544 1.00 92.25 94 ILE A N 1
ATOM 815 C CA . ILE A 1 94 ? -12.055 -0.492 1.736 1.00 92.25 94 ILE A CA 1
ATOM 816 C C . ILE A 1 94 ? -13.589 -0.529 1.710 1.00 92.25 94 ILE A C 1
ATOM 818 O O . ILE A 1 94 ? -14.218 -0.673 2.758 1.00 92.25 94 ILE A O 1
ATOM 822 N N . THR A 1 95 ? -14.214 -0.361 0.548 1.00 89.00 95 THR A N 1
ATOM 823 C CA . THR A 1 95 ? -15.666 -0.171 0.446 1.00 89.00 95 THR A CA 1
ATOM 824 C C . THR A 1 95 ? -16.415 -1.431 0.053 1.00 89.00 95 THR A C 1
ATOM 826 O O . THR A 1 95 ? -17.541 -1.612 0.511 1.00 89.00 95 THR A O 1
ATOM 829 N N . GLU A 1 96 ? -15.825 -2.275 -0.794 1.00 89.81 96 GLU A N 1
ATOM 830 C CA . GLU A 1 96 ? -16.496 -3.445 -1.374 1.00 89.81 96 GLU A CA 1
ATOM 831 C C . GLU A 1 96 ? -15.959 -4.757 -0.810 1.00 89.81 96 GLU A C 1
ATOM 833 O O . GLU A 1 96 ? -16.738 -5.630 -0.434 1.00 89.81 96 GLU A O 1
ATOM 838 N N . ASP A 1 97 ? -14.634 -4.911 -0.758 1.00 91.62 97 ASP A N 1
ATOM 839 C CA . ASP A 1 97 ? -14.020 -6.190 -0.389 1.00 91.62 97 ASP A CA 1
ATOM 840 C C . ASP A 1 97 ? -13.917 -6.392 1.127 1.00 91.62 97 ASP A C 1
ATOM 842 O O . ASP A 1 97 ? -13.716 -7.520 1.576 1.00 91.62 97 ASP A O 1
ATOM 846 N N . THR A 1 98 ? -14.054 -5.324 1.914 1.00 87.88 98 THR A N 1
ATOM 847 C CA . THR A 1 98 ? -14.126 -5.388 3.376 1.00 87.88 98 THR A CA 1
ATOM 848 C C . THR A 1 98 ? -15.538 -5.073 3.861 1.00 87.88 98 THR A C 1
ATOM 850 O O . THR A 1 98 ? -16.271 -4.279 3.276 1.00 87.88 98 THR A O 1
ATOM 853 N N . ASP A 1 99 ? -15.910 -5.623 5.015 1.00 78.44 99 ASP A N 1
ATOM 854 C CA . ASP A 1 99 ? -17.230 -5.424 5.632 1.00 78.44 99 ASP A CA 1
ATOM 855 C C . ASP A 1 99 ? -17.377 -4.072 6.362 1.00 78.44 99 ASP A C 1
ATOM 857 O O . ASP A 1 99 ? -18.146 -3.932 7.317 1.00 78.44 99 ASP A O 1
ATOM 861 N N . THR A 1 100 ? -16.633 -3.060 5.917 1.00 78.19 100 THR A N 1
ATOM 862 C CA . THR A 1 100 ? -16.446 -1.770 6.593 1.00 78.19 100 THR A CA 1
ATOM 863 C C . THR A 1 100 ? -17.740 -0.976 6.756 1.00 78.19 100 THR A C 1
ATOM 865 O O . THR A 1 100 ? -17.921 -0.316 7.774 1.00 78.19 100 THR A O 1
ATOM 868 N N . TRP A 1 101 ? -18.675 -1.075 5.811 1.00 75.12 101 TRP A N 1
ATOM 869 C CA . TRP A 1 101 ? -19.942 -0.330 5.853 1.00 75.12 101 TRP A CA 1
ATOM 870 C C . TRP A 1 101 ? -21.152 -1.164 6.290 1.00 75.12 101 TRP A C 1
ATOM 872 O O . TRP A 1 101 ? -22.271 -0.651 6.338 1.00 75.12 101 TRP A O 1
ATOM 882 N N . LYS A 1 102 ? -20.965 -2.445 6.638 1.00 75.81 102 LYS A N 1
ATOM 883 C CA . LYS A 1 102 ? -22.075 -3.288 7.104 1.00 75.81 102 LYS A CA 1
ATOM 884 C C . LYS A 1 102 ? -22.572 -2.835 8.482 1.00 75.81 102 LYS A C 1
ATOM 886 O O . LYS A 1 102 ? -21.821 -2.315 9.311 1.00 75.81 102 LYS A O 1
ATOM 891 N N . LYS A 1 103 ? -23.869 -3.036 8.737 1.00 62.25 103 LYS A N 1
ATOM 892 C CA . LYS A 1 103 ? -24.549 -2.652 9.986 1.00 62.25 103 LYS A CA 1
ATOM 893 C C . LYS A 1 103 ? -23.802 -3.252 11.194 1.00 62.25 103 LYS A C 1
ATOM 895 O O . LYS A 1 103 ? -23.677 -4.466 11.283 1.00 62.25 103 LYS A O 1
ATOM 900 N N . GLY A 1 104 ? -23.289 -2.400 12.089 1.00 64.62 104 GLY A N 1
ATOM 901 C CA . GLY A 1 104 ? -22.465 -2.797 13.248 1.00 64.62 104 GLY A CA 1
ATOM 902 C C . GLY A 1 104 ? -20.953 -2.567 13.098 1.00 64.62 104 GLY A C 1
ATOM 903 O O . GLY A 1 104 ? -20.261 -2.496 14.106 1.00 64.62 104 GLY A O 1
ATOM 904 N N . ASN A 1 105 ? -20.452 -2.357 11.876 1.00 68.94 105 ASN A N 1
ATOM 905 C CA . ASN A 1 105 ? -19.033 -2.095 11.590 1.00 68.94 105 ASN A CA 1
ATOM 906 C C . ASN A 1 105 ? -18.745 -0.667 11.115 1.00 68.94 105 ASN A C 1
ATOM 908 O O . ASN A 1 105 ? -17.609 -0.378 10.741 1.00 68.94 105 ASN A O 1
ATOM 912 N N . ASN A 1 106 ? -19.754 0.211 11.153 1.00 73.50 106 ASN A N 1
ATOM 913 C CA . ASN A 1 106 ? -19.640 1.589 10.691 1.00 73.50 106 ASN A CA 1
ATOM 914 C C . ASN A 1 106 ? -18.434 2.286 11.362 1.00 73.50 106 ASN A C 1
ATOM 916 O O . ASN A 1 106 ? -18.439 2.424 12.589 1.00 73.50 106 ASN A O 1
ATOM 920 N N . PRO A 1 107 ? -17.438 2.758 10.589 1.00 75.19 107 PRO A N 1
ATOM 921 C CA . PRO A 1 107 ? -16.226 3.373 11.125 1.00 75.19 107 PRO A CA 1
ATOM 922 C C . PRO A 1 107 ? -16.497 4.652 11.934 1.00 75.19 107 PRO A C 1
ATOM 924 O O . PRO A 1 107 ? -15.712 4.988 12.814 1.00 75.19 107 PRO A O 1
ATOM 927 N N . PHE A 1 108 ? -17.632 5.329 11.722 1.00 76.19 108 PHE A N 1
ATOM 928 C CA . PHE A 1 108 ? -18.046 6.470 12.552 1.00 76.19 108 PHE A CA 1
ATOM 929 C C . PHE A 1 108 ? -1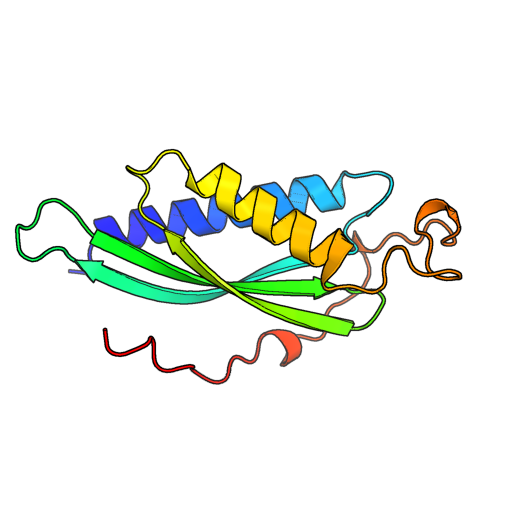8.445 6.076 13.980 1.00 76.19 108 PHE A C 1
ATOM 931 O O . PHE A 1 108 ? -18.394 6.910 14.882 1.00 76.19 108 PHE A O 1
ATOM 938 N N . ASN A 1 109 ? -18.834 4.816 14.178 1.00 70.88 109 ASN A N 1
ATOM 939 C CA . ASN A 1 109 ? -19.249 4.273 15.468 1.00 70.88 109 ASN A CA 1
ATOM 94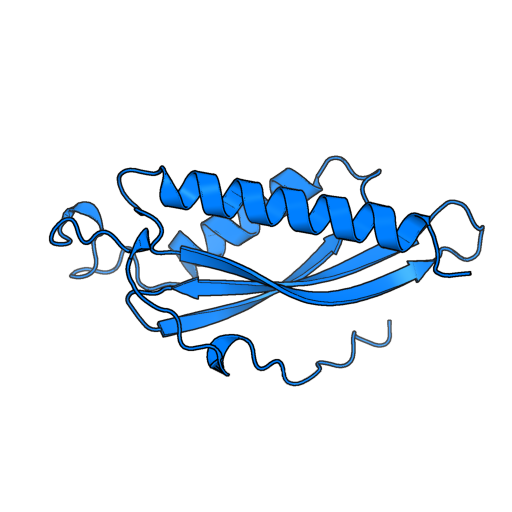0 C C . ASN A 1 109 ? -18.121 3.503 16.168 1.00 70.88 109 ASN A C 1
ATOM 942 O O . ASN A 1 109 ? -18.305 3.072 17.305 1.00 70.88 109 ASN A O 1
ATOM 946 N N . ASP A 1 110 ? -16.976 3.299 15.507 1.00 67.19 110 ASP A N 1
ATOM 947 C CA . ASP A 1 110 ? -15.816 2.685 16.147 1.00 67.19 110 ASP A CA 1
ATOM 948 C C . ASP A 1 110 ? -15.284 3.610 17.247 1.00 67.19 110 ASP A C 1
ATOM 950 O O . ASP A 1 110 ? -15.272 4.834 17.104 1.00 67.19 110 ASP A O 1
ATOM 954 N N . ASN A 1 111 ? -14.799 3.014 18.339 1.00 64.56 111 ASN A N 1
ATOM 955 C CA . ASN A 1 111 ? -14.317 3.687 19.554 1.00 64.56 111 ASN A CA 1
ATOM 956 C C . ASN A 1 111 ? -13.019 4.502 19.355 1.00 64.56 111 ASN A C 1
ATOM 958 O O . ASN A 1 111 ? -12.150 4.519 20.225 1.00 64.56 111 ASN A O 1
ATOM 962 N N . LYS A 1 112 ? -12.855 5.190 18.218 1.00 71.75 112 LYS A N 1
ATOM 963 C CA . LYS A 1 112 ? -11.707 6.048 17.900 1.00 71.75 112 LYS A CA 1
ATOM 964 C C . LYS A 1 112 ? -10.366 5.311 18.008 1.00 71.75 112 LYS A C 1
ATOM 966 O O . LYS A 1 112 ? -9.357 5.937 18.332 1.00 71.75 112 LYS A O 1
ATOM 971 N N . ILE A 1 113 ? -10.353 4.005 17.728 1.00 85.00 113 ILE A N 1
ATOM 972 C CA . ILE A 1 113 ? -9.143 3.181 17.789 1.00 85.00 113 ILE A CA 1
ATOM 973 C C . ILE A 1 113 ? -8.103 3.750 16.818 1.00 85.00 113 ILE A C 1
ATOM 975 O O . ILE A 1 113 ? -8.388 4.028 15.656 1.00 85.00 113 ILE A O 1
ATOM 979 N N . ASP A 1 114 ? -6.893 3.949 17.330 1.00 87.88 114 ASP A N 1
ATOM 980 C CA . ASP A 1 114 ? -5.731 4.367 16.557 1.00 87.88 114 ASP A CA 1
ATOM 981 C C . ASP A 1 114 ? -5.013 3.119 16.025 1.00 87.88 114 ASP A C 1
ATOM 983 O O . ASP A 1 114 ? -4.238 2.468 16.734 1.00 87.88 114 ASP A O 1
ATOM 987 N N . TYR A 1 115 ? -5.303 2.756 14.775 1.00 90.19 115 TYR A N 1
ATOM 988 C CA . TYR A 1 115 ? -4.755 1.558 14.142 1.00 90.19 115 TYR A CA 1
ATOM 989 C C . TYR A 1 115 ? -3.295 1.722 13.703 1.00 90.19 115 TYR A C 1
ATOM 991 O O . TYR A 1 115 ? -2.655 0.728 13.344 1.00 90.19 115 TYR A O 1
ATOM 999 N N . THR A 1 116 ? -2.716 2.925 13.778 1.00 87.88 116 THR A N 1
ATOM 1000 C CA . THR A 1 116 ? -1.279 3.133 13.521 1.00 87.88 116 THR A CA 1
ATOM 1001 C C . THR A 1 116 ? -0.403 2.389 14.536 1.00 87.88 116 THR A C 1
ATOM 1003 O O . THR A 1 116 ? 0.720 2.001 14.222 1.00 87.88 116 THR A O 1
ATOM 1006 N N . LYS A 1 117 ? -0.942 2.111 15.731 1.00 88.94 117 LYS A N 1
ATOM 1007 C CA . LYS A 1 117 ? -0.258 1.407 16.829 1.00 88.94 117 LYS A CA 1
ATOM 1008 C C . LYS A 1 117 ? -0.547 -0.091 16.879 1.00 88.94 117 LYS A C 1
ATOM 1010 O O . LYS A 1 117 ? 0.092 -0.812 17.644 1.00 88.94 117 LYS A O 1
ATOM 1015 N N . VAL A 1 118 ? -1.516 -0.564 16.096 1.00 90.19 118 VAL A N 1
ATOM 1016 C CA . VAL A 1 118 ? -1.870 -1.984 16.040 1.00 90.19 118 VAL A CA 1
ATOM 1017 C C . VAL A 1 118 ? -0.780 -2.725 15.274 1.00 90.19 118 VAL A C 1
ATOM 1019 O O . VAL A 1 118 ? -0.507 -2.423 14.110 1.00 90.19 118 VAL A O 1
ATOM 1022 N N . LYS A 1 119 ? -0.149 -3.692 15.947 1.00 89.25 119 LYS A N 1
ATOM 1023 C CA . LYS A 1 119 ? 0.867 -4.550 15.337 1.00 89.25 119 LYS A CA 1
ATOM 1024 C C . LYS A 1 119 ? 0.223 -5.473 14.311 1.00 89.25 119 LYS A C 1
ATOM 1026 O O . LYS A 1 119 ? -0.860 -6.004 14.537 1.00 89.25 119 LYS A O 1
ATOM 1031 N N . ILE A 1 120 ? 0.925 -5.662 13.204 1.00 89.44 120 ILE A N 1
ATOM 1032 C CA . ILE A 1 120 ? 0.573 -6.623 12.167 1.00 89.44 120 ILE A CA 1
ATOM 1033 C C . ILE A 1 120 ? 1.443 -7.861 12.390 1.00 89.44 120 ILE A C 1
ATOM 1035 O O . ILE A 1 120 ? 2.629 -7.718 12.677 1.00 89.44 120 ILE A O 1
ATOM 1039 N N . ASP A 1 121 ? 0.857 -9.052 12.289 1.00 88.19 121 ASP A N 1
ATOM 1040 C CA . ASP A 1 121 ? 1.622 -10.300 12.285 1.00 88.19 121 ASP A CA 1
ATOM 1041 C C . ASP A 1 121 ? 2.450 -10.379 10.995 1.00 88.19 121 ASP A C 1
ATOM 1043 O O . ASP A 1 121 ? 1.886 -10.337 9.903 1.00 88.19 121 ASP A O 1
ATOM 1047 N N . ASP A 1 122 ? 3.772 -10.515 11.109 1.00 84.81 122 ASP A N 1
ATOM 1048 C CA . ASP A 1 122 ? 4.679 -10.603 9.959 1.00 84.81 122 ASP A CA 1
ATOM 1049 C C . ASP A 1 122 ? 4.335 -11.772 9.022 1.00 84.81 122 ASP A C 1
ATOM 1051 O O . ASP A 1 122 ? 4.598 -11.705 7.819 1.00 84.81 122 ASP A O 1
ATOM 1055 N N . ASN A 1 123 ? 3.672 -12.815 9.533 1.00 87.31 123 ASN A N 1
ATOM 1056 C CA . ASN A 1 123 ? 3.208 -13.936 8.722 1.00 87.31 123 ASN A CA 1
ATOM 1057 C C . ASN A 1 123 ? 2.171 -13.531 7.673 1.00 87.31 123 ASN A C 1
ATOM 1059 O O . ASN A 1 123 ? 2.018 -14.235 6.673 1.00 87.31 123 ASN A O 1
ATOM 1063 N N . ILE A 1 124 ? 1.488 -12.396 7.851 1.00 85.12 124 ILE A N 1
ATOM 1064 C CA . ILE A 1 124 ? 0.574 -11.869 6.835 1.00 85.12 124 ILE A CA 1
ATOM 1065 C C . ILE A 1 124 ? 1.313 -11.474 5.558 1.00 85.12 124 ILE A C 1
ATOM 1067 O O . ILE A 1 124 ? 0.687 -11.340 4.512 1.00 85.12 124 ILE A O 1
ATOM 1071 N N . TRP A 1 125 ? 2.634 -11.303 5.613 1.00 86.50 125 TRP A N 1
ATOM 1072 C CA . TRP A 1 125 ? 3.460 -10.997 4.451 1.00 86.50 125 TRP A CA 1
ATOM 1073 C C . TRP A 1 125 ? 4.100 -12.245 3.835 1.00 86.50 125 TRP A C 1
ATOM 1075 O O . TRP A 1 125 ? 4.803 -12.151 2.829 1.00 86.50 125 TRP A O 1
ATOM 1085 N N . ASN A 1 126 ? 3.822 -13.435 4.374 1.00 84.62 126 ASN A N 1
ATOM 1086 C CA . ASN A 1 126 ? 4.251 -14.677 3.748 1.00 84.62 126 ASN A CA 1
ATOM 1087 C C . ASN A 1 126 ? 3.440 -14.901 2.467 1.00 84.62 126 ASN A C 1
ATOM 1089 O O . ASN A 1 126 ? 2.254 -15.246 2.489 1.00 84.62 126 ASN A O 1
ATOM 1093 N N . PHE A 1 127 ? 4.091 -14.681 1.330 1.00 75.12 127 PHE A N 1
ATOM 1094 C CA . PHE A 1 127 ? 3.495 -14.840 0.015 1.00 75.12 127 PHE A CA 1
ATOM 1095 C C . PHE A 1 127 ? 3.798 -16.232 -0.545 1.00 75.12 127 PHE A C 1
ATOM 1097 O O . PHE A 1 127 ? 4.958 -16.619 -0.687 1.00 75.12 127 PHE A O 1
ATOM 1104 N N . LYS A 1 128 ? 2.754 -16.993 -0.891 1.00 69.94 128 LYS A N 1
ATOM 1105 C CA . LYS A 1 128 ? 2.909 -18.175 -1.745 1.00 69.94 128 LYS A CA 1
ATOM 1106 C C . LYS A 1 128 ? 2.893 -17.692 -3.188 1.00 69.94 128 LYS A C 1
ATOM 1108 O O . LYS A 1 128 ? 1.898 -17.128 -3.627 1.00 69.94 128 LYS A O 1
ATOM 1113 N N . TYR A 1 129 ? 4.011 -17.892 -3.880 1.00 58.88 129 TYR A N 1
ATOM 1114 C CA . TYR A 1 129 ? 4.215 -17.446 -5.253 1.00 58.88 129 TYR A CA 1
ATOM 1115 C C . TYR A 1 129 ? 3.049 -17.867 -6.154 1.00 58.88 129 TYR A C 1
ATOM 1117 O O . TYR A 1 129 ? 2.778 -19.059 -6.309 1.00 58.88 129 TYR A O 1
ATOM 1125 N N . TYR A 1 130 ? 2.384 -16.886 -6.759 1.00 57.25 130 TYR A N 1
ATOM 1126 C CA . TYR A 1 130 ? 1.496 -17.132 -7.883 1.00 57.25 130 TYR A CA 1
ATOM 1127 C C . TYR A 1 130 ? 2.338 -17.057 -9.154 1.00 57.25 130 TYR A C 1
ATOM 1129 O O . TYR A 1 130 ? 2.974 -16.026 -9.379 1.00 57.25 130 TYR A O 1
ATOM 1137 N N . PRO A 1 131 ? 2.367 -18.106 -9.996 1.00 55.38 131 PRO A N 1
ATOM 1138 C CA . PRO A 1 131 ? 2.955 -17.965 -11.314 1.00 55.38 131 PRO A CA 1
ATOM 1139 C C . PRO A 1 131 ? 2.183 -16.857 -12.027 1.00 55.38 131 PRO A C 1
ATOM 1141 O O . PRO A 1 131 ? 0.976 -16.981 -12.246 1.00 55.38 131 PRO A O 1
ATOM 1144 N N . TYR A 1 132 ? 2.872 -15.751 -12.332 1.00 55.41 132 TYR A N 1
ATOM 1145 C CA . TYR A 1 132 ? 2.356 -14.736 -13.243 1.00 55.41 132 TYR A CA 1
ATOM 1146 C C . TYR A 1 132 ? 1.828 -15.493 -14.452 1.00 55.41 132 TYR A C 1
ATOM 1148 O O . TYR A 1 132 ? 2.544 -16.344 -14.989 1.00 55.41 132 TYR A O 1
ATOM 1156 N N . LYS A 1 133 ? 0.552 -15.268 -14.789 1.00 47.59 133 LYS A N 1
ATOM 1157 C CA . LYS A 1 133 ? -0.088 -15.885 -15.950 1.00 47.59 133 LYS A CA 1
ATOM 1158 C C . LYS A 1 133 ? 0.924 -15.877 -17.092 1.00 47.59 133 LYS A C 1
ATOM 1160 O O . LYS A 1 133 ? 1.425 -14.817 -17.457 1.00 47.59 133 LYS A O 1
ATOM 1165 N N . GLN A 1 134 ? 1.257 -17.069 -17.581 1.00 40.22 134 GLN A N 1
ATOM 1166 C CA . GLN A 1 134 ? 1.866 -17.222 -18.892 1.00 40.22 134 GLN A CA 1
ATOM 1167 C C . GLN A 1 134 ? 0.844 -16.631 -19.867 1.00 40.22 134 GLN A C 1
ATOM 1169 O O . GLN A 1 134 ? -0.165 -17.274 -20.152 1.00 40.22 134 GLN A O 1
ATOM 1174 N N . PHE A 1 135 ? 1.020 -15.362 -20.222 1.00 38.44 135 PHE A N 1
ATOM 1175 C CA . PHE A 1 135 ? 0.313 -14.735 -21.329 1.00 38.44 135 PHE A CA 1
ATOM 1176 C C . PHE A 1 135 ? 1.078 -15.027 -22.617 1.00 38.44 135 PHE A C 1
ATOM 1178 O O . PHE A 1 135 ? 2.332 -15.006 -22.576 1.00 38.44 135 PHE A O 1
#

Secondary structure (DSSP, 8-state):
---HHHHHHHHHHHHHHHHHHHHHHH-TTTTT-EEEEEEEEEEEE-TTSS-EEEEEEEEEEETTTTEEEEEEEEE-TTSTTHHHHHHHHHHHIIIIIS-TTSTT--GGGS----GGGSPPPGGGG-PPPP-----

Sequence (135 aa):
MRDKLRKKYQLNANKLVKEVNKAIEADFLWRGRFVFHIMDSNFERFKDGSGGILYVILRGYDKKTNYYKDYILDYAPYFQFIEWDLWQITNKFITEDTDTWKKGNNPFNDNKIDYTKVKIDDNIWNFKYYPYKQF

Radius of gyration: 16.49 Å; chains: 1; bounding box: 48×29×49 Å

Foldseek 3Di:
DPPPQLVVQVVVVVVLQVVVQVVLCPDQLRVNQKHKDFLDWDWDADPVRPGTWIWTWIKIAGLVVRDIDIDIATGDPVPVCRSVVVVVVVCCCCPPVDCCVPDPNPSVPPPSDNCVPRDDDPCSSDDDDDPDPPD